Protein AF-A0A9D6LVI3-F1 (afdb_monomer_lite)

Radius of gyration: 11.92 Å; chains: 1; bounding box: 31×27×28 Å

Sequence (76 aa):
MRALSWDDAEEVGIALYKARPEIDPLKIRSNDLHQWITELPDFQDDPAGANEANLEAITRGMKNGAPGWRCKVHDL

pLDDT: mean 83.58, std 13.99, range [43.5, 93.44]

Foldseek 3Di:
DAADELVNLLVLLLQLCVVPVPDDLVPDDLVNQLVSSVVRPRHDYDSVPDDPVSSVSNSVSVLVNDPPNPPPPPDD

Structure (mmCIF, N/CA/C/O backbone):
data_AF-A0A9D6LVI3-F1
#
_entry.id   AF-A0A9D6LVI3-F1
#
loop_
_atom_site.group_PDB
_atom_site.id
_atom_site.type_symbol
_atom_site.label_atom_id
_atom_site.label_alt_id
_atom_site.label_comp_id
_atom_site.label_asym_id
_atom_site.label_entity_id
_atom_site.label_seq_id
_atom_site.pdbx_PDB_ins_code
_atom_site.Cartn_x
_atom_site.Cartn_y
_atom_site.Cartn_z
_atom_site.occupancy
_atom_site.B_iso_or_equiv
_atom_site.auth_seq_id
_atom_site.auth_comp_id
_atom_site.auth_asym_id
_atom_site.auth_atom_id
_atom_site.pdbx_PDB_model_num
ATOM 1 N N . MET A 1 1 ? -17.812 0.238 -10.070 1.00 54.78 1 MET A N 1
ATOM 2 C CA . MET A 1 1 ? -16.576 0.331 -9.268 1.00 54.78 1 MET A CA 1
ATOM 3 C C . MET A 1 1 ? -15.471 0.745 -10.220 1.00 54.78 1 MET A C 1
ATOM 5 O O . MET A 1 1 ? -15.479 0.266 -11.349 1.00 54.78 1 MET A O 1
ATOM 9 N N . ARG A 1 2 ? -14.644 1.723 -9.844 1.00 78.81 2 ARG A N 1
ATOM 10 C CA . ARG A 1 2 ? -13.526 2.182 -10.677 1.00 78.81 2 ARG A CA 1
ATOM 11 C C . ARG A 1 2 ? -12.387 1.184 -10.494 1.00 78.81 2 ARG A C 1
ATOM 13 O O . ARG A 1 2 ? -12.043 0.894 -9.358 1.00 78.81 2 ARG A O 1
ATOM 20 N N . ALA A 1 3 ? -11.854 0.668 -11.594 1.00 87.94 3 ALA A N 1
ATOM 21 C CA . ALA A 1 3 ? -10.644 -0.137 -11.563 1.00 87.94 3 ALA A CA 1
ATOM 22 C C . ALA A 1 3 ? -9.474 0.726 -11.081 1.00 87.94 3 ALA A C 1
ATOM 24 O O . ALA A 1 3 ? -9.302 1.839 -11.582 1.00 87.94 3 ALA A O 1
ATOM 25 N N . LEU A 1 4 ? -8.710 0.226 -10.115 1.00 92.62 4 LEU A N 1
ATOM 26 C CA . LEU A 1 4 ? -7.483 0.860 -9.661 1.00 92.62 4 LEU A CA 1
ATOM 27 C C . LEU A 1 4 ? -6.335 0.493 -10.598 1.00 92.62 4 LEU A C 1
ATOM 29 O O . LEU A 1 4 ? -6.195 -0.667 -11.000 1.00 92.62 4 LEU A O 1
ATOM 33 N N . SER A 1 5 ? -5.520 1.497 -10.901 1.00 93.44 5 SER A N 1
ATOM 34 C CA . SER A 1 5 ? -4.328 1.384 -11.733 1.00 93.44 5 SER A CA 1
ATOM 35 C C . SER A 1 5 ? -3.066 1.810 -10.990 1.00 93.44 5 SER A C 1
ATOM 37 O O . SER A 1 5 ? -3.132 2.341 -9.880 1.00 93.44 5 SER A O 1
ATOM 39 N N . TRP A 1 6 ? -1.900 1.613 -11.609 1.00 93.06 6 TRP A N 1
ATOM 40 C CA . TRP A 1 6 ? -0.638 2.136 -11.073 1.00 93.06 6 TRP A CA 1
ATOM 41 C C . TRP A 1 6 ? -0.601 3.672 -10.984 1.00 93.06 6 TRP A C 1
ATOM 43 O O . TRP A 1 6 ? 0.179 4.203 -10.195 1.00 93.06 6 TRP A O 1
ATOM 53 N N . ASP A 1 7 ? -1.439 4.373 -11.758 1.00 92.50 7 ASP A N 1
ATOM 54 C CA . ASP A 1 7 ? -1.597 5.836 -11.710 1.00 92.50 7 ASP A CA 1
ATOM 55 C C . ASP A 1 7 ? -2.390 6.281 -10.466 1.00 92.50 7 ASP A C 1
ATOM 57 O O . ASP A 1 7 ? -2.124 7.327 -9.874 1.00 92.50 7 ASP A O 1
ATOM 61 N N . ASP A 1 8 ? -3.299 5.429 -9.979 1.00 92.75 8 ASP A N 1
ATOM 62 C CA . ASP A 1 8 ? -4.136 5.668 -8.798 1.00 92.75 8 ASP A CA 1
ATOM 63 C C . ASP A 1 8 ? -3.400 5.350 -7.481 1.00 92.75 8 ASP A C 1
ATOM 65 O O . ASP A 1 8 ? -3.960 4.758 -6.556 1.00 92.75 8 ASP A O 1
ATOM 69 N N . ALA A 1 9 ? -2.127 5.733 -7.375 1.00 91.50 9 ALA A N 1
ATOM 70 C CA . ALA A 1 9 ? -1.240 5.296 -6.300 1.00 91.50 9 ALA A CA 1
ATOM 71 C C . ALA A 1 9 ? -1.767 5.596 -4.881 1.00 91.50 9 ALA A C 1
ATOM 73 O O . ALA A 1 9 ? -1.616 4.784 -3.965 1.00 91.50 9 ALA A O 1
ATOM 74 N N . GLU A 1 10 ? -2.413 6.750 -4.689 1.00 90.31 10 GLU A N 1
ATOM 75 C CA . GLU A 1 10 ? -3.019 7.114 -3.405 1.00 90.31 10 GLU A CA 1
ATOM 76 C C . GLU A 1 10 ? -4.181 6.181 -3.040 1.00 90.31 10 GLU A C 1
ATOM 78 O O . GLU A 1 10 ? -4.202 5.624 -1.941 1.00 90.31 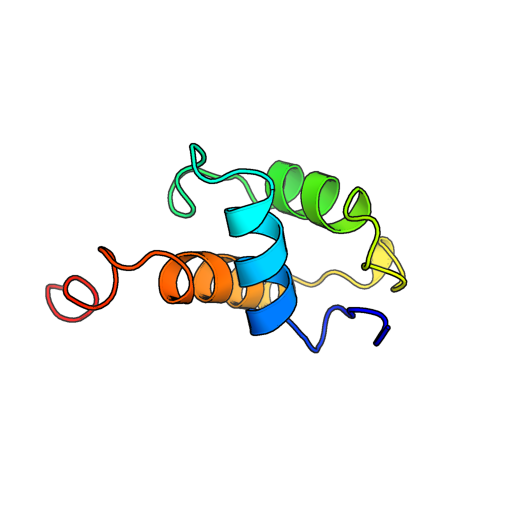10 GLU A O 1
ATOM 83 N N . GLU A 1 11 ? -5.099 5.950 -3.977 1.00 92.31 11 GLU A N 1
ATOM 84 C CA . GLU A 1 11 ? -6.268 5.093 -3.773 1.00 92.31 11 GLU A CA 1
ATOM 85 C C . GLU A 1 11 ? -5.855 3.630 -3.571 1.00 92.31 11 GLU A C 1
ATOM 87 O O . GLU A 1 11 ? -6.371 2.968 -2.668 1.00 92.31 11 GLU A O 1
ATOM 92 N N . VAL A 1 12 ? -4.869 3.144 -4.337 1.00 93.06 12 VAL A N 1
ATOM 93 C CA . VAL A 1 12 ? -4.269 1.812 -4.155 1.00 93.06 12 VAL A CA 1
ATOM 94 C C . VAL A 1 12 ? -3.649 1.686 -2.767 1.00 93.06 12 VAL A C 1
ATOM 96 O O . VAL A 1 12 ? -3.908 0.709 -2.066 1.00 93.06 12 VAL A O 1
ATOM 99 N N . GLY A 1 13 ? -2.876 2.681 -2.325 1.00 92.00 13 GLY A N 1
ATOM 100 C CA . GLY A 1 13 ? -2.269 2.681 -0.995 1.00 92.00 13 GLY A CA 1
ATOM 101 C C . GLY A 1 13 ? -3.310 2.677 0.128 1.00 92.00 13 GLY A C 1
ATOM 102 O O . GLY A 1 13 ? -3.179 1.934 1.101 1.00 92.00 13 GLY A O 1
ATOM 103 N N . ILE A 1 14 ? -4.388 3.449 -0.015 1.00 90.06 14 ILE A N 1
ATOM 104 C CA . ILE A 1 14 ? -5.496 3.468 0.948 1.00 90.06 14 ILE A CA 1
ATOM 105 C C . ILE A 1 14 ? -6.241 2.126 0.952 1.00 90.06 14 ILE A C 1
ATOM 107 O O . ILE A 1 14 ? -6.556 1.610 2.026 1.00 90.06 14 ILE A O 1
ATOM 111 N N . ALA A 1 15 ? -6.529 1.551 -0.217 1.00 91.44 15 ALA A N 1
ATOM 112 C CA . ALA A 1 15 ? -7.188 0.252 -0.342 1.00 91.44 15 ALA A CA 1
ATOM 113 C C . ALA A 1 15 ? -6.343 -0.865 0.284 1.00 91.44 15 ALA A C 1
ATOM 115 O O . ALA A 1 15 ? -6.856 -1.671 1.062 1.00 91.44 15 ALA A O 1
ATOM 116 N N . LEU A 1 16 ? -5.034 -0.851 0.028 1.00 91.50 16 LEU A N 1
ATOM 117 C CA . LEU A 1 16 ? -4.091 -1.795 0.607 1.00 91.50 16 LEU A CA 1
ATOM 118 C C . LEU A 1 16 ? -4.017 -1.663 2.133 1.00 91.50 16 LEU A C 1
ATOM 120 O O . LEU A 1 16 ? -4.071 -2.670 2.835 1.00 91.50 16 LEU A O 1
ATOM 124 N N . TYR A 1 17 ? -3.971 -0.436 2.661 1.00 89.19 17 TYR A N 1
ATOM 125 C CA . TYR A 1 17 ? -3.995 -0.198 4.107 1.00 89.19 17 TYR A CA 1
ATOM 126 C C . TYR A 1 17 ? -5.319 -0.637 4.752 1.00 89.19 17 TYR A C 1
ATOM 128 O O . TYR A 1 17 ? -5.313 -1.218 5.832 1.00 89.19 17 TYR A O 1
ATOM 136 N N . LYS A 1 18 ? -6.462 -0.426 4.087 1.00 87.94 18 LYS A N 1
ATOM 137 C CA . LYS A 1 18 ? -7.767 -0.928 4.557 1.00 87.94 18 LYS A CA 1
ATOM 138 C C . LYS A 1 18 ? -7.818 -2.454 4.597 1.00 87.94 18 LYS A C 1
ATOM 140 O O . LYS A 1 18 ? -8.393 -3.010 5.528 1.00 87.94 18 LYS A O 1
ATOM 145 N N . ALA A 1 19 ? -7.227 -3.118 3.605 1.00 89.62 19 ALA A N 1
ATOM 146 C CA . ALA A 1 19 ? -7.135 -4.573 3.564 1.00 89.62 19 ALA A CA 1
ATOM 147 C C . ALA A 1 19 ? -6.147 -5.121 4.606 1.00 89.62 19 ALA A C 1
ATOM 149 O O . ALA A 1 19 ? -6.344 -6.220 5.121 1.00 89.62 19 ALA A O 1
ATOM 150 N N . ARG A 1 20 ? -5.081 -4.369 4.911 1.00 88.88 20 ARG A N 1
ATOM 151 C CA . ARG A 1 20 ? -3.986 -4.784 5.798 1.00 88.88 20 ARG A CA 1
ATOM 152 C C . ARG A 1 20 ? -3.531 -3.641 6.724 1.00 88.88 20 ARG A C 1
ATOM 154 O O . ARG A 1 20 ? -2.432 -3.112 6.551 1.00 88.88 20 ARG A O 1
ATOM 161 N N . PRO A 1 21 ? -4.334 -3.274 7.738 1.00 86.69 21 PRO A N 1
ATOM 162 C CA . PRO A 1 21 ? -4.039 -2.135 8.615 1.00 86.69 21 PRO A CA 1
ATOM 163 C C . PRO A 1 21 ? -2.872 -2.382 9.585 1.00 86.69 21 PRO A C 1
ATOM 165 O O . PRO A 1 21 ? -2.345 -1.440 10.174 1.00 86.69 21 PRO A O 1
ATOM 168 N N . GLU A 1 22 ? -2.477 -3.644 9.767 1.00 85.25 22 GLU A N 1
ATOM 169 C CA . GLU A 1 22 ? -1.381 -4.076 10.644 1.00 85.25 22 GLU A CA 1
ATOM 170 C C . GLU A 1 22 ? 0.016 -3.902 10.032 1.00 85.25 22 GLU A C 1
ATOM 172 O O . GLU A 1 22 ? 1.021 -3.981 10.741 1.00 85.25 22 GLU A O 1
ATOM 177 N N . ILE A 1 23 ? 0.094 -3.673 8.721 1.00 85.44 23 ILE A N 1
ATOM 178 C CA . ILE A 1 23 ? 1.363 -3.596 8.008 1.00 85.44 23 ILE A CA 1
ATOM 179 C C . ILE A 1 23 ? 1.918 -2.173 8.069 1.00 85.44 23 ILE A C 1
ATOM 181 O O . ILE A 1 23 ? 1.240 -1.200 7.740 1.00 85.44 23 ILE A O 1
ATOM 185 N N . ASP A 1 24 ? 3.192 -2.062 8.450 1.00 84.00 24 ASP A N 1
ATOM 186 C CA . ASP A 1 24 ? 3.909 -0.791 8.498 1.00 84.00 24 ASP A CA 1
ATOM 187 C C . ASP A 1 24 ? 4.491 -0.436 7.116 1.00 84.00 24 ASP A C 1
ATOM 189 O O . ASP A 1 24 ? 5.422 -1.116 6.674 1.00 84.00 24 ASP A O 1
ATOM 193 N N . PRO A 1 25 ? 4.020 0.636 6.448 1.00 82.62 25 PRO A N 1
ATOM 194 C CA . PRO A 1 25 ? 4.458 1.001 5.102 1.00 82.62 25 PRO A CA 1
ATOM 195 C C . PRO A 1 25 ? 5.939 1.395 5.001 1.00 82.62 25 PRO A C 1
ATOM 197 O O . PRO A 1 25 ? 6.472 1.424 3.899 1.00 82.62 25 PRO A O 1
ATOM 200 N N . LEU A 1 26 ? 6.640 1.684 6.106 1.00 81.94 26 LEU A N 1
ATOM 201 C CA . LEU A 1 26 ? 8.092 1.926 6.079 1.00 81.94 26 LEU A CA 1
ATOM 202 C C . LEU A 1 26 ? 8.925 0.643 6.099 1.00 81.94 26 LEU A C 1
ATOM 204 O O . LEU A 1 26 ? 10.125 0.701 5.840 1.00 81.94 26 LEU A O 1
ATOM 208 N N . LYS A 1 27 ? 8.323 -0.499 6.444 1.00 86.56 27 LYS A N 1
ATOM 209 C CA . LYS A 1 27 ? 9.029 -1.783 6.571 1.00 86.56 27 LYS A CA 1
ATOM 210 C C . LYS A 1 27 ? 8.735 -2.756 5.433 1.00 86.56 27 LYS A C 1
ATOM 212 O O . LYS A 1 27 ? 9.353 -3.818 5.377 1.00 86.56 27 LYS A O 1
ATOM 217 N N . ILE A 1 28 ? 7.803 -2.419 4.545 1.00 88.75 28 ILE A N 1
ATOM 218 C CA . ILE A 1 28 ? 7.461 -3.253 3.392 1.00 88.75 28 ILE A CA 1
ATOM 219 C C . ILE A 1 28 ? 8.598 -3.183 2.372 1.00 88.75 28 ILE A C 1
ATOM 221 O O . ILE A 1 28 ? 9.102 -2.107 2.057 1.00 88.75 28 ILE A O 1
ATOM 225 N N . ARG A 1 29 ? 8.987 -4.333 1.820 1.00 90.19 29 ARG A N 1
ATOM 226 C CA . ARG A 1 29 ? 9.872 -4.379 0.652 1.00 90.19 29 ARG A CA 1
ATOM 227 C C . ARG A 1 29 ? 9.056 -4.183 -0.618 1.00 90.19 29 ARG A C 1
ATOM 229 O O . ARG A 1 29 ? 7.969 -4.739 -0.732 1.00 90.19 29 ARG A O 1
ATOM 236 N N . SER A 1 30 ? 9.614 -3.503 -1.614 1.00 86.94 30 SER A N 1
ATOM 237 C CA . SER A 1 30 ? 8.932 -3.215 -2.885 1.00 86.94 30 SER A CA 1
ATOM 238 C C . SER A 1 30 ? 8.344 -4.461 -3.564 1.00 86.94 30 SER A C 1
ATOM 240 O O . SER A 1 30 ? 7.263 -4.390 -4.133 1.00 86.94 30 SER A O 1
ATOM 242 N N . ASN A 1 31 ? 9.010 -5.616 -3.445 1.00 90.38 31 ASN A N 1
ATOM 243 C CA . ASN A 1 31 ? 8.524 -6.889 -3.984 1.00 90.38 31 ASN A CA 1
ATOM 244 C C . ASN A 1 31 ? 7.286 -7.427 -3.243 1.00 90.38 31 ASN A C 1
ATOM 246 O O . ASN A 1 31 ? 6.357 -7.918 -3.874 1.00 90.38 31 ASN A O 1
ATOM 250 N N . ASP A 1 32 ? 7.269 -7.323 -1.910 1.00 91.75 32 ASP A N 1
ATOM 251 C CA . ASP A 1 32 ? 6.119 -7.720 -1.088 1.00 91.75 32 ASP A CA 1
ATOM 252 C C . ASP A 1 32 ? 4.928 -6.778 -1.361 1.00 91.75 32 ASP A C 1
ATOM 254 O O . ASP A 1 32 ? 3.799 -7.230 -1.543 1.00 91.75 32 ASP A O 1
ATOM 258 N N . LEU A 1 33 ? 5.199 -5.469 -1.471 1.00 91.56 33 LEU A N 1
ATOM 259 C CA . LEU A 1 33 ? 4.199 -4.453 -1.809 1.00 91.56 33 LEU A CA 1
ATOM 260 C C . LEU A 1 33 ? 3.557 -4.729 -3.171 1.00 91.56 33 LEU A C 1
ATOM 262 O O . LEU A 1 33 ? 2.334 -4.741 -3.284 1.00 91.56 33 LEU A O 1
ATOM 266 N N . HIS A 1 34 ? 4.391 -4.957 -4.188 1.00 92.88 34 HIS A N 1
ATOM 267 C CA . HIS A 1 34 ? 3.964 -5.256 -5.550 1.00 92.88 34 HIS A CA 1
ATOM 268 C C . HIS A 1 34 ? 3.007 -6.444 -5.587 1.00 92.88 34 HIS A C 1
ATOM 270 O O . HIS A 1 34 ? 1.899 -6.316 -6.106 1.00 92.88 34 HIS A O 1
ATOM 276 N N . GLN A 1 35 ? 3.386 -7.548 -4.940 1.00 92.94 35 GLN A N 1
ATOM 277 C CA . GLN A 1 35 ? 2.540 -8.731 -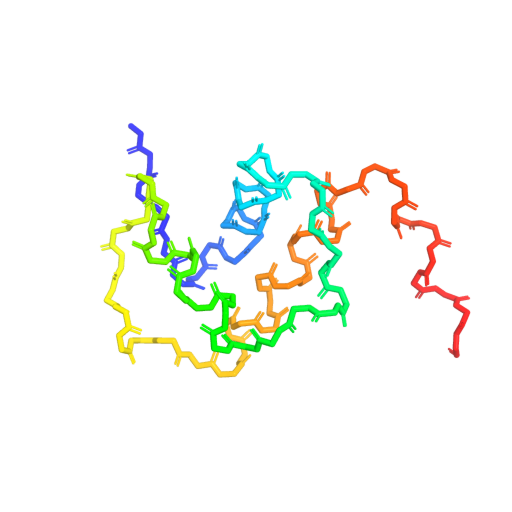4.863 1.00 92.94 35 GLN A CA 1
ATOM 278 C C . GLN A 1 35 ? 1.175 -8.390 -4.253 1.00 92.94 35 GLN A C 1
ATOM 280 O O . GLN A 1 35 ? 0.144 -8.693 -4.848 1.00 92.94 35 GLN A O 1
ATOM 285 N N . TRP A 1 36 ? 1.144 -7.695 -3.114 1.00 93.00 36 TRP A N 1
ATOM 286 C CA . TRP A 1 36 ? -0.123 -7.403 -2.442 1.00 93.00 36 TRP A CA 1
ATOM 287 C C . TRP A 1 36 ? -1.024 -6.450 -3.222 1.00 93.00 36 TRP A C 1
ATOM 289 O O . TRP A 1 36 ? -2.240 -6.577 -3.121 1.00 93.00 36 TRP A O 1
ATOM 299 N N . ILE A 1 37 ? -0.458 -5.528 -4.005 1.00 92.75 37 ILE A N 1
ATOM 300 C CA . ILE A 1 37 ? -1.231 -4.654 -4.899 1.00 92.75 37 ILE A CA 1
ATOM 301 C C . ILE A 1 37 ? -1.929 -5.486 -5.972 1.00 92.75 37 ILE A C 1
ATOM 303 O O . ILE A 1 37 ? -3.120 -5.308 -6.206 1.00 92.75 37 ILE A O 1
ATOM 307 N N . THR A 1 38 ? -1.211 -6.433 -6.579 1.00 92.62 38 THR A N 1
ATOM 308 C CA . THR A 1 38 ? -1.768 -7.298 -7.631 1.00 92.62 38 THR A CA 1
ATOM 309 C C . THR A 1 38 ? -2.804 -8.294 -7.105 1.00 92.62 38 THR A C 1
ATOM 311 O O . THR A 1 38 ? -3.615 -8.802 -7.872 1.00 92.62 38 THR A O 1
ATOM 314 N N . GLU A 1 39 ? -2.810 -8.548 -5.793 1.00 93.06 39 GLU A N 1
ATOM 315 C CA . GLU A 1 39 ? -3.818 -9.366 -5.112 1.00 93.06 39 GLU A CA 1
ATOM 316 C C . GLU A 1 39 ? -5.076 -8.567 -4.710 1.00 93.06 39 GLU A C 1
ATOM 318 O O . GLU A 1 39 ? -6.041 -9.158 -4.218 1.00 93.06 39 GLU A O 1
ATOM 323 N N . LEU A 1 40 ? -5.101 -7.237 -4.886 1.00 91.81 40 LEU A N 1
ATOM 324 C CA . LEU A 1 40 ? -6.278 -6.433 -4.550 1.00 91.81 40 LEU A CA 1
ATOM 325 C C . LEU A 1 40 ? -7.434 -6.705 -5.529 1.00 91.81 40 LEU A C 1
ATOM 327 O O . LEU A 1 40 ? -7.237 -6.649 -6.741 1.00 91.81 40 LEU A O 1
ATOM 331 N N . PRO A 1 41 ? -8.673 -6.892 -5.036 1.00 90.62 41 PRO A N 1
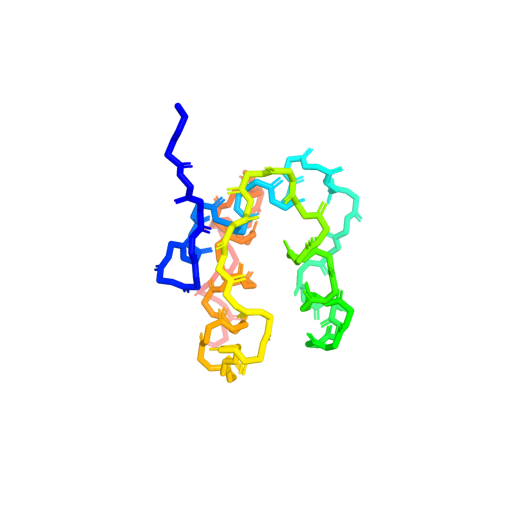ATOM 332 C CA . PRO A 1 41 ? -9.825 -7.199 -5.890 1.00 90.62 41 PRO A CA 1
ATOM 333 C C . PRO A 1 41 ? -10.242 -6.042 -6.813 1.00 90.62 41 PRO A C 1
ATOM 335 O O . PRO A 1 41 ? -10.875 -6.279 -7.839 1.00 90.62 41 PRO A O 1
ATOM 338 N N . ASP A 1 42 ? -9.904 -4.799 -6.459 1.00 90.00 42 ASP A N 1
ATOM 339 C CA . ASP A 1 42 ? -10.198 -3.606 -7.263 1.00 90.00 42 ASP A CA 1
ATOM 340 C C . ASP A 1 42 ? -9.065 -3.242 -8.241 1.00 90.00 42 ASP A C 1
ATOM 342 O O . ASP A 1 42 ? -9.244 -2.348 -9.070 1.00 90.00 42 ASP A O 1
ATOM 346 N N . PHE A 1 43 ? -7.912 -3.917 -8.177 1.00 92.56 43 PHE A N 1
ATOM 347 C CA . PHE A 1 43 ? -6.767 -3.641 -9.043 1.00 92.56 43 PHE A CA 1
ATOM 348 C C . PHE A 1 43 ? -6.882 -4.411 -10.364 1.00 92.56 43 PHE A C 1
ATOM 350 O O . PHE A 1 43 ? -7.052 -5.628 -10.360 1.00 92.56 43 PHE A O 1
ATOM 357 N N . GLN A 1 44 ? -6.817 -3.709 -11.501 1.00 92.88 44 GLN A N 1
ATOM 358 C CA . GLN A 1 44 ? -6.988 -4.323 -12.834 1.00 92.88 44 GLN A CA 1
ATOM 359 C C . GLN A 1 44 ? -5.910 -3.909 -13.846 1.00 92.88 44 GLN A C 1
ATOM 361 O O . GLN A 1 44 ? -6.122 -4.035 -15.052 1.00 92.88 44 GLN A O 1
ATOM 366 N N . ASP A 1 45 ? -4.771 -3.402 -13.379 1.00 92.44 45 ASP A N 1
ATOM 367 C CA . ASP A 1 45 ? -3.653 -3.019 -14.246 1.00 92.44 45 ASP A CA 1
ATOM 368 C C . ASP A 1 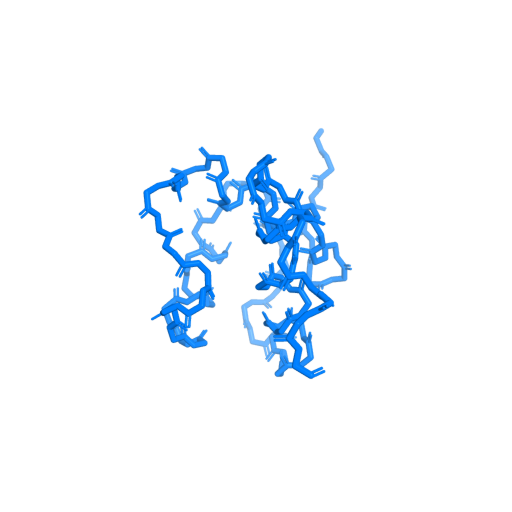45 ? -2.637 -4.154 -14.422 1.00 92.44 45 ASP A C 1
ATOM 370 O O . ASP A 1 45 ? -2.683 -5.178 -13.734 1.00 92.44 45 ASP A O 1
ATOM 374 N N . ASP A 1 46 ? -1.704 -3.972 -15.352 1.00 92.12 46 ASP A N 1
ATOM 375 C CA . ASP A 1 46 ? -0.708 -4.982 -15.666 1.00 92.12 46 ASP A CA 1
ATOM 376 C C . ASP A 1 46 ? 0.355 -5.065 -14.558 1.00 92.12 46 ASP A C 1
ATOM 378 O O . ASP A 1 46 ? 1.011 -4.066 -14.258 1.00 92.12 46 ASP A O 1
ATOM 382 N N . PRO A 1 47 ? 0.599 -6.238 -13.952 1.00 90.50 47 PRO A N 1
ATOM 383 C CA . PRO A 1 47 ? 1.579 -6.370 -12.881 1.00 90.50 47 PRO A CA 1
ATOM 384 C C . PRO A 1 47 ? 3.006 -6.003 -13.322 1.00 90.50 47 PRO A C 1
ATOM 386 O O . PRO A 1 47 ? 3.779 -5.517 -12.502 1.00 90.50 47 PRO A O 1
ATOM 389 N N . ALA A 1 48 ? 3.382 -6.177 -14.589 1.00 89.88 48 ALA A N 1
ATOM 390 C CA . ALA A 1 48 ? 4.704 -5.795 -15.085 1.00 89.88 48 ALA A CA 1
ATOM 391 C C . ALA A 1 48 ? 4.838 -4.284 -15.368 1.00 89.88 48 ALA A C 1
ATOM 393 O O . ALA A 1 48 ? 5.950 -3.808 -15.583 1.00 89.88 48 ALA A O 1
ATOM 394 N N . GLY A 1 49 ? 3.743 -3.516 -15.313 1.00 87.69 49 GLY A N 1
ATOM 395 C CA . GLY A 1 49 ? 3.734 -2.052 -15.428 1.00 87.69 49 GLY A CA 1
ATOM 396 C C . GLY A 1 49 ? 4.226 -1.300 -14.182 1.00 87.69 49 GLY A C 1
ATOM 397 O O . GLY A 1 49 ? 4.267 -0.066 -14.170 1.00 87.69 49 GLY A O 1
ATOM 398 N N . ALA A 1 50 ? 4.593 -2.015 -13.117 1.00 88.25 50 ALA A N 1
ATOM 399 C CA . ALA A 1 50 ? 5.087 -1.417 -11.886 1.00 88.25 50 ALA A CA 1
ATOM 400 C C . ALA A 1 50 ? 6.508 -0.857 -12.043 1.00 88.25 50 ALA A C 1
ATOM 402 O O . ALA A 1 50 ? 7.463 -1.597 -12.267 1.00 88.25 50 ALA A O 1
ATOM 403 N N . ASN A 1 51 ? 6.656 0.448 -11.818 1.00 90.69 51 ASN A N 1
ATOM 404 C CA . ASN A 1 51 ? 7.952 1.116 -11.719 1.00 90.69 51 ASN A CA 1
ATOM 405 C C . ASN A 1 51 ? 8.253 1.513 -10.266 1.00 90.69 51 ASN A 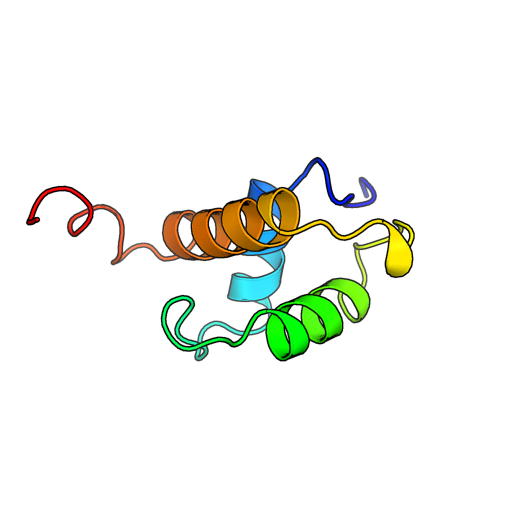C 1
ATOM 407 O O . ASN A 1 51 ? 7.343 1.606 -9.438 1.00 90.69 51 ASN A O 1
ATOM 411 N N . GLU A 1 52 ? 9.515 1.831 -9.963 1.00 89.19 52 GLU A N 1
ATOM 412 C CA . GLU A 1 52 ? 9.933 2.304 -8.630 1.00 89.19 52 GLU A CA 1
ATOM 413 C C . GLU A 1 52 ? 9.108 3.512 -8.157 1.00 89.19 52 GLU A C 1
ATOM 415 O O . GLU A 1 52 ? 8.669 3.548 -7.010 1.00 89.19 52 GLU A O 1
ATOM 420 N N . ALA A 1 53 ? 8.804 4.446 -9.065 1.00 90.62 53 ALA A N 1
ATOM 421 C CA . ALA A 1 53 ? 7.969 5.611 -8.777 1.00 90.62 53 ALA A CA 1
ATOM 422 C C . ALA A 1 53 ? 6.533 5.236 -8.365 1.00 90.62 53 ALA A C 1
ATOM 424 O O . ALA A 1 53 ? 5.984 5.837 -7.443 1.00 90.62 53 ALA A O 1
ATOM 425 N N . ASN A 1 54 ? 5.940 4.221 -9.002 1.00 92.12 54 ASN A N 1
ATOM 426 C CA . ASN A 1 54 ? 4.585 3.766 -8.678 1.00 92.12 54 ASN A CA 1
ATOM 427 C C . ASN A 1 54 ? 4.571 3.148 -7.275 1.00 92.12 54 ASN A C 1
ATOM 429 O O . ASN A 1 54 ? 3.729 3.488 -6.447 1.00 92.12 54 ASN A O 1
ATOM 433 N N . LEU A 1 55 ? 5.541 2.277 -6.982 1.00 91.38 55 LEU A N 1
ATOM 434 C CA . LEU A 1 55 ? 5.652 1.612 -5.681 1.00 91.38 55 LEU A CA 1
ATOM 435 C C . LEU A 1 55 ? 5.934 2.614 -4.553 1.00 91.38 55 LEU A C 1
ATOM 437 O O . LEU A 1 55 ? 5.343 2.512 -3.476 1.00 91.38 55 LEU A O 1
ATOM 441 N N . GLU A 1 56 ? 6.770 3.623 -4.798 1.00 90.62 56 GLU A N 1
ATOM 442 C CA . GLU A 1 56 ? 7.013 4.709 -3.845 1.00 90.62 56 GLU A CA 1
ATOM 443 C C . GLU A 1 56 ? 5.752 5.556 -3.606 1.00 90.62 56 GLU A C 1
ATOM 445 O O . GLU A 1 56 ? 5.394 5.832 -2.454 1.00 90.62 56 GLU A O 1
ATOM 450 N N . ALA A 1 57 ? 5.030 5.917 -4.671 1.00 92.12 57 ALA A N 1
ATOM 451 C CA . ALA A 1 57 ? 3.785 6.672 -4.572 1.00 92.12 57 ALA A CA 1
ATOM 452 C C . ALA A 1 57 ? 2.705 5.897 -3.801 1.00 92.12 57 ALA A C 1
ATOM 454 O O . ALA A 1 57 ? 2.041 6.466 -2.933 1.00 92.12 57 ALA A O 1
ATOM 455 N N . ILE A 1 58 ? 2.579 4.588 -4.036 1.00 92.00 58 ILE A N 1
ATOM 456 C CA . ILE A 1 58 ? 1.625 3.725 -3.326 1.00 92.00 58 ILE A CA 1
ATOM 457 C C . ILE A 1 58 ? 1.998 3.605 -1.850 1.00 92.00 58 ILE A C 1
ATOM 459 O O . ILE A 1 58 ? 1.149 3.764 -0.969 1.00 92.00 58 ILE A O 1
ATOM 463 N N . THR A 1 59 ? 3.286 3.420 -1.561 1.00 90.06 59 THR A N 1
ATOM 464 C CA . THR A 1 59 ? 3.809 3.413 -0.188 1.00 90.06 59 THR A CA 1
ATOM 465 C C . THR A 1 59 ? 3.477 4.718 0.537 1.00 90.06 59 THR A C 1
ATOM 467 O O . THR A 1 59 ? 3.135 4.719 1.721 1.00 90.06 59 THR A O 1
ATOM 470 N N . ARG A 1 60 ? 3.536 5.856 -0.162 1.00 87.31 60 ARG A N 1
ATOM 471 C CA . ARG A 1 60 ? 3.112 7.156 0.370 1.00 87.31 60 ARG A CA 1
ATOM 472 C C . ARG A 1 60 ? 1.593 7.242 0.558 1.00 87.31 60 ARG A C 1
ATOM 474 O O . ARG A 1 60 ? 1.161 7.752 1.590 1.00 87.31 60 ARG A O 1
ATOM 481 N N . GLY A 1 61 ? 0.797 6.699 -0.361 1.00 87.00 61 GLY A N 1
ATOM 482 C CA . GLY A 1 61 ? -0.659 6.579 -0.228 1.00 87.00 61 GLY A CA 1
ATOM 483 C C . GLY A 1 61 ? -1.078 5.817 1.034 1.00 87.00 61 GLY A C 1
ATOM 484 O O . GLY A 1 61 ? -1.934 6.281 1.786 1.00 87.00 61 GLY A O 1
ATOM 485 N N . MET A 1 62 ? -0.389 4.714 1.354 1.00 86.88 62 MET A N 1
ATOM 486 C CA . MET A 1 62 ? -0.602 3.974 2.609 1.00 86.88 62 MET A CA 1
ATOM 487 C C . MET A 1 62 ? -0.374 4.854 3.848 1.00 86.88 62 MET A C 1
ATOM 489 O O . MET A 1 62 ? -1.137 4.787 4.811 1.00 86.88 62 MET A O 1
ATOM 493 N N . LYS A 1 63 ? 0.648 5.723 3.822 1.00 81.38 63 LYS A N 1
ATOM 494 C CA . LYS A 1 63 ? 0.929 6.678 4.911 1.00 81.38 63 LYS A CA 1
ATOM 495 C C . LYS A 1 63 ? -0.161 7.747 5.023 1.00 81.38 63 LYS A C 1
ATOM 497 O O . LYS A 1 63 ? -0.499 8.143 6.133 1.00 81.38 63 LYS A O 1
ATOM 502 N N . ASN A 1 64 ? -0.731 8.192 3.902 1.00 76.31 64 ASN A N 1
ATOM 503 C CA . ASN A 1 64 ? -1.836 9.158 3.888 1.00 76.31 64 ASN A CA 1
ATOM 504 C C . ASN A 1 64 ? -3.143 8.553 4.435 1.00 76.31 64 ASN A C 1
ATOM 506 O O . ASN A 1 64 ? -3.910 9.255 5.096 1.00 76.31 64 ASN A O 1
ATOM 510 N N . GLY A 1 65 ? -3.381 7.257 4.199 1.00 68.38 65 GLY A N 1
ATOM 511 C CA . GLY A 1 65 ? -4.543 6.521 4.708 1.00 68.38 65 GLY A CA 1
ATOM 512 C C . GLY A 1 65 ? -4.500 6.211 6.210 1.00 68.38 65 GLY A C 1
ATOM 513 O O . GLY A 1 65 ? -5.545 5.966 6.813 1.00 68.38 65 GLY A O 1
ATOM 514 N N . ALA A 1 66 ? -3.319 6.251 6.832 1.00 66.38 66 ALA A N 1
ATOM 515 C CA . ALA A 1 66 ? -3.147 5.986 8.253 1.00 66.38 66 ALA A CA 1
ATOM 516 C C . ALA A 1 66 ? -3.349 7.277 9.085 1.00 66.38 66 ALA A C 1
ATOM 518 O O . ALA A 1 66 ? -2.499 8.175 9.054 1.00 66.38 66 ALA A O 1
ATOM 519 N N . PRO A 1 67 ? -4.421 7.393 9.897 1.00 60.84 67 PRO A N 1
ATOM 520 C CA . PRO A 1 67 ? -4.777 8.635 10.598 1.00 60.84 67 PRO A CA 1
ATOM 521 C C . PRO A 1 67 ? -3.717 9.141 11.600 1.00 60.84 67 PRO A C 1
ATOM 523 O O . PRO A 1 67 ? -3.785 10.290 12.026 1.00 60.84 67 PRO A O 1
ATOM 526 N N . GLY A 1 68 ? -2.717 8.322 11.955 1.00 58.75 68 GLY A N 1
ATOM 527 C CA . GLY A 1 68 ? -1.617 8.677 12.864 1.00 58.75 68 GLY A CA 1
ATOM 528 C C . GLY A 1 68 ? -0.309 9.147 12.204 1.00 58.75 68 GLY A C 1
ATOM 529 O O . GLY A 1 68 ? 0.616 9.527 12.917 1.00 58.75 68 GLY A O 1
ATOM 530 N N . TRP A 1 69 ? -0.193 9.125 10.872 1.00 58.97 69 TRP A N 1
ATOM 531 C CA . TRP A 1 69 ? 1.076 9.401 10.169 1.00 58.97 69 TRP A CA 1
ATOM 532 C C . TRP A 1 69 ? 1.230 10.847 9.692 1.00 58.97 69 TRP A C 1
ATOM 534 O O . TRP A 1 69 ? 2.349 11.323 9.486 1.00 58.97 69 TRP A O 1
ATOM 544 N N . ARG A 1 70 ? 0.113 11.575 9.585 1.00 53.09 70 ARG A N 1
ATOM 545 C CA . ARG A 1 70 ? 0.037 12.946 9.053 1.00 53.09 70 ARG A CA 1
ATOM 546 C C . ARG A 1 70 ? 0.895 13.968 9.821 1.00 53.09 70 ARG A C 1
ATOM 548 O O . ARG A 1 70 ? 1.183 15.031 9.285 1.00 53.09 70 ARG A O 1
ATOM 555 N N . CYS A 1 71 ? 1.340 13.632 11.035 1.00 50.88 71 CYS A N 1
ATOM 556 C CA . CYS A 1 71 ? 2.143 14.495 11.907 1.00 50.88 71 CYS A CA 1
ATOM 557 C C . CYS A 1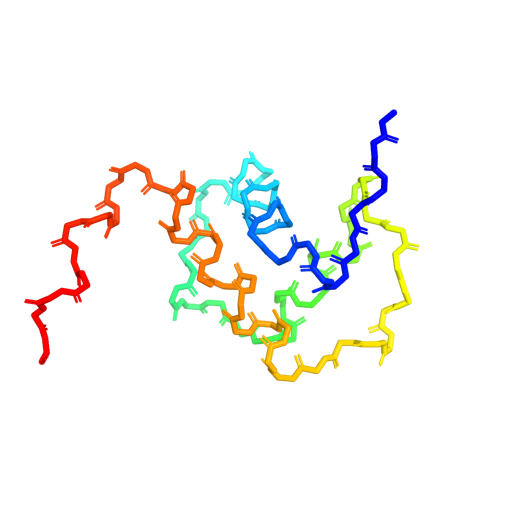 71 ? 3.652 14.168 11.949 1.00 50.88 71 CYS A C 1
ATOM 559 O O . CYS A 1 71 ? 4.364 14.817 12.706 1.00 50.88 71 CYS A O 1
ATOM 561 N N . LYS A 1 72 ? 4.167 13.190 11.181 1.00 50.81 72 LYS A N 1
ATOM 562 C CA . LYS A 1 72 ? 5.598 12.794 11.224 1.00 50.81 72 LYS A CA 1
ATOM 563 C C . LYS A 1 72 ? 6.416 13.118 9.964 1.00 50.81 72 LYS A C 1
ATOM 565 O O . LYS A 1 72 ? 7.541 12.652 9.846 1.00 50.81 72 LYS A O 1
ATOM 570 N N . VAL A 1 73 ? 5.888 13.904 9.020 1.00 50.12 73 VAL A N 1
ATOM 571 C CA . VAL A 1 73 ? 6.598 14.247 7.763 1.00 50.12 73 VAL A CA 1
ATOM 572 C C . VAL A 1 73 ? 7.399 15.562 7.832 1.00 50.12 73 VAL A C 1
ATOM 574 O O . VAL A 1 73 ? 7.792 16.097 6.804 1.00 50.12 73 VAL A O 1
ATOM 577 N N . HIS A 1 74 ? 7.648 16.097 9.031 1.00 43.50 74 HIS A N 1
ATOM 578 C CA . HIS A 1 74 ? 8.446 17.318 9.222 1.00 43.50 74 HIS A CA 1
ATOM 579 C C . HIS A 1 74 ? 9.414 17.207 10.410 1.00 43.50 74 HIS A C 1
ATOM 581 O O . HIS A 1 74 ? 9.513 18.122 11.216 1.00 43.50 74 HIS A O 1
ATOM 587 N N . ASP A 1 75 ? 10.091 16.069 10.550 1.00 46.03 75 ASP A N 1
ATOM 588 C CA . ASP A 1 75 ? 11.217 15.948 11.485 1.00 46.03 75 ASP A CA 1
ATOM 589 C C . ASP A 1 75 ? 12.303 15.052 10.870 1.00 46.03 75 ASP A C 1
ATOM 591 O O . ASP A 1 75 ? 12.527 13.922 11.297 1.00 46.03 75 ASP A O 1
ATOM 595 N N . LEU A 1 76 ? 12.880 15.537 9.767 1.00 45.22 76 LEU A N 1
ATOM 596 C CA . LEU A 1 76 ? 14.235 15.252 9.285 1.00 45.22 76 LEU A CA 1
ATOM 597 C C . LEU A 1 76 ? 14.754 16.504 8.573 1.00 45.22 76 LEU A C 1
ATOM 599 O O . LEU A 1 76 ? 13.977 17.068 7.767 1.00 45.22 76 LEU A O 1
#

Secondary structure (DSSP, 8-state):
-PPB-TT-HHHHHHHHHHH-TTS-TTT--HHHHHHHHHT-TTB-S-GGG--HHHHHHHHHHHHHHSTTTTTSSS--